Protein AF-A0A965P8K7-F1 (afdb_monomer_lite)

Sequence (181 aa):
GINYVSLDYEIGQYHLNFTKQGFQSSAMIYFGTGIPPAEEQRQFYNEFMRSYSGTKNSGRVMLSWGEGDDQKPQFTTVKNEGSDERFIMLKETVEENIILAHEIPLALLVSTPGKLASTDERKELLQEFQLYYISDRQTQIEANLNKLLKDQGFTEKLEFKTYLDTQEQSQIVKQEITTNI

Foldseek 3Di:
DVVLVVVVVVLVVVVVVCVLLVVDFAKEKEFQQADDPPVVVVVCVVVCQPVVCPPGSHHHYHYYYHHDPDRDIDMDTPDPPPVPVVSVVSVVVSVVVVCVVLVQDPLQPDDDVVCNDDPVSNLVSLQVCQVPPVVVVQVVVQVVVVVVCVVVVDPDRDHDDTSVNVVVVVVVVVVVVVVVD

Radius of gyration: 30.45 Å; chains: 1; bounding box: 55×38×96 Å

Structure (mmCIF, N/CA/C/O backbone):
data_AF-A0A965P8K7-F1
#
_entry.id   AF-A0A965P8K7-F1
#
loop_
_atom_site.group_PDB
_atom_site.id
_atom_site.type_symbol
_atom_site.label_atom_id
_atom_site.label_alt_id
_atom_site.label_comp_id
_atom_site.label_asym_id
_atom_site.label_entity_id
_atom_site.label_seq_id
_atom_site.pdbx_PDB_ins_code
_atom_site.Cartn_x
_atom_site.Cartn_y
_atom_site.Cartn_z
_atom_site.occupancy
_atom_site.B_iso_or_equiv
_atom_site.auth_seq_id
_atom_site.auth_comp_id
_atom_site.auth_asym_id
_atom_site.auth_atom_id
_atom_site.pdbx_PDB_model_num
ATOM 1 N N . GLY A 1 1 ? -10.266 2.725 -3.162 1.00 80.81 1 GLY A N 1
ATOM 2 C CA . GLY A 1 1 ? -9.425 1.689 -2.536 1.00 80.81 1 GLY A CA 1
ATOM 3 C C . GLY A 1 1 ? -8.820 0.736 -3.549 1.00 80.81 1 GLY A C 1
ATOM 4 O O . GLY A 1 1 ? -7.657 0.897 -3.881 1.00 80.81 1 GLY A O 1
ATOM 5 N N . ILE A 1 2 ? -9.591 -0.231 -4.064 1.00 89.88 2 ILE A N 1
ATOM 6 C CA . ILE A 1 2 ? -9.037 -1.400 -4.779 1.00 89.88 2 ILE A CA 1
ATOM 7 C C . ILE A 1 2 ? -8.116 -1.068 -5.964 1.00 89.88 2 ILE A C 1
ATOM 9 O O . ILE A 1 2 ? -7.034 -1.632 -6.049 1.00 89.88 2 ILE A O 1
ATOM 13 N N . ASN A 1 3 ? -8.471 -0.090 -6.804 1.00 91.00 3 ASN A N 1
ATOM 14 C CA . ASN A 1 3 ? -7.632 0.308 -7.941 1.00 91.00 3 ASN A CA 1
ATOM 15 C C . ASN A 1 3 ? -6.260 0.842 -7.504 1.00 91.00 3 ASN A C 1
ATOM 17 O O . ASN A 1 3 ? -5.272 0.577 -8.177 1.00 91.00 3 ASN A O 1
ATOM 21 N N . TYR A 1 4 ? -6.189 1.559 -6.378 1.00 92.62 4 TYR A N 1
ATOM 22 C CA . TYR A 1 4 ? -4.926 2.075 -5.844 1.00 92.62 4 TYR A CA 1
ATOM 23 C C . TYR A 1 4 ? -4.074 0.969 -5.217 1.00 92.62 4 TYR A C 1
ATOM 25 O O . TYR A 1 4 ? -2.861 0.994 -5.363 1.00 92.62 4 TYR A O 1
ATOM 33 N N . VAL A 1 5 ? -4.698 -0.046 -4.610 1.00 92.00 5 VAL A N 1
ATOM 34 C CA . VAL A 1 5 ? -3.992 -1.251 -4.138 1.00 92.00 5 VAL A CA 1
ATOM 35 C C . VAL A 1 5 ? -3.422 -2.045 -5.317 1.00 92.00 5 VAL A C 1
ATOM 37 O O . VAL A 1 5 ? -2.274 -2.477 -5.284 1.00 92.00 5 VAL A O 1
ATOM 40 N N . SER A 1 6 ? -4.201 -2.217 -6.387 1.00 90.62 6 SER A N 1
ATOM 41 C CA . SER A 1 6 ? -3.713 -2.855 -7.614 1.00 90.62 6 SER A CA 1
ATOM 42 C C . SER A 1 6 ? -2.591 -2.047 -8.265 1.00 90.62 6 SER A C 1
ATOM 44 O O . SER A 1 6 ? -1.617 -2.623 -8.737 1.00 90.62 6 SER A O 1
ATOM 46 N N . LEU A 1 7 ? -2.699 -0.719 -8.258 1.00 89.94 7 LEU A N 1
ATOM 47 C CA . LEU A 1 7 ? -1.663 0.166 -8.772 1.00 89.94 7 LEU A CA 1
ATOM 48 C C . LEU A 1 7 ? -0.362 0.051 -7.963 1.00 89.94 7 LEU A C 1
ATOM 50 O O . LEU A 1 7 ? 0.697 -0.077 -8.570 1.00 89.94 7 LEU A O 1
ATOM 54 N N . ASP A 1 8 ? -0.435 0.025 -6.629 1.00 89.62 8 ASP A N 1
ATOM 55 C CA . ASP A 1 8 ? 0.728 -0.198 -5.756 1.00 89.62 8 ASP A CA 1
ATOM 56 C C . ASP A 1 8 ? 1.433 -1.524 -6.079 1.00 89.62 8 ASP A C 1
ATOM 58 O O . ASP A 1 8 ? 2.652 -1.580 -6.261 1.00 89.62 8 ASP A O 1
ATOM 62 N N . TYR A 1 9 ? 0.646 -2.589 -6.261 1.00 90.12 9 TYR A N 1
ATOM 63 C CA . TYR A 1 9 ? 1.161 -3.889 -6.678 1.00 90.12 9 TYR A CA 1
ATOM 64 C C . TYR A 1 9 ? 1.910 -3.815 -8.018 1.00 90.12 9 TYR A C 1
ATOM 66 O O . TYR A 1 9 ? 3.038 -4.304 -8.111 1.00 90.12 9 TYR A O 1
ATOM 74 N N . GLU A 1 10 ? 1.326 -3.190 -9.044 1.00 86.88 10 GLU A N 1
ATOM 75 C CA . GLU A 1 10 ? 1.948 -3.063 -10.370 1.00 86.88 10 GLU A CA 1
ATOM 76 C C . GLU A 1 10 ? 3.218 -2.198 -10.343 1.00 86.88 10 GLU A C 1
ATOM 78 O O . GLU A 1 10 ? 4.214 -2.538 -10.986 1.00 86.88 10 GLU A O 1
ATOM 83 N N . ILE A 1 11 ? 3.233 -1.121 -9.551 1.00 85.81 11 ILE A N 1
ATOM 84 C CA . ILE A 1 11 ? 4.430 -0.295 -9.321 1.00 85.81 11 ILE A CA 1
ATOM 85 C C . ILE A 1 11 ? 5.538 -1.144 -8.684 1.00 85.81 11 ILE A C 1
ATOM 87 O O . ILE A 1 11 ? 6.678 -1.152 -9.160 1.00 85.81 11 ILE A O 1
ATOM 91 N N . GLY A 1 12 ? 5.207 -1.924 -7.651 1.00 85.94 12 GLY A N 1
ATOM 92 C CA . GLY A 1 12 ? 6.137 -2.856 -7.016 1.00 85.94 12 GLY A CA 1
ATOM 93 C C . GLY A 1 12 ? 6.676 -3.909 -7.991 1.00 85.94 12 GLY A C 1
ATOM 94 O O . GLY A 1 12 ? 7.885 -4.157 -8.033 1.00 85.94 12 GLY A O 1
ATOM 95 N N . GLN A 1 13 ? 5.810 -4.489 -8.830 1.00 85.94 13 GLN A N 1
ATOM 96 C CA . GLN A 1 13 ? 6.219 -5.428 -9.882 1.00 85.94 13 GLN A CA 1
ATOM 97 C C . GLN A 1 13 ? 7.151 -4.773 -10.901 1.00 85.94 13 GLN A C 1
ATOM 99 O O . GLN A 1 13 ? 8.166 -5.369 -11.278 1.00 85.94 13 GLN A O 1
ATOM 104 N N . TYR A 1 14 ? 6.849 -3.549 -11.332 1.00 84.06 14 TYR A N 1
ATOM 105 C CA . TYR A 1 14 ? 7.697 -2.788 -12.243 1.00 84.06 14 TYR A CA 1
ATOM 106 C C . TYR A 1 14 ? 9.101 -2.588 -11.659 1.00 84.06 14 TYR A C 1
ATOM 108 O O . TYR A 1 14 ? 10.084 -2.980 -12.294 1.00 84.06 14 TYR A O 1
ATOM 116 N N . HIS A 1 15 ? 9.215 -2.074 -10.430 1.00 83.19 15 HIS A N 1
ATOM 117 C CA . HIS A 1 15 ? 10.514 -1.846 -9.787 1.00 83.19 15 HIS A CA 1
ATOM 118 C C . HIS A 1 15 ? 11.282 -3.144 -9.521 1.00 83.19 15 HIS A C 1
ATOM 120 O O . HIS A 1 15 ? 12.500 -3.195 -9.725 1.00 83.19 15 HIS A O 1
ATOM 126 N N . LEU A 1 16 ? 10.591 -4.215 -9.121 1.00 84.00 16 LEU A N 1
ATOM 127 C CA . LEU A 1 16 ? 11.204 -5.528 -8.928 1.00 84.00 16 LEU A CA 1
ATOM 128 C C . LEU A 1 16 ? 11.780 -6.063 -10.242 1.00 84.00 16 LEU A C 1
ATOM 130 O O . LEU A 1 16 ? 12.913 -6.547 -10.275 1.00 84.00 16 LEU A O 1
ATOM 134 N N . ASN A 1 17 ? 11.022 -5.959 -11.333 1.00 80.69 17 ASN A N 1
ATOM 135 C CA . ASN A 1 17 ? 11.468 -6.388 -12.653 1.00 80.69 17 ASN A CA 1
ATOM 136 C C . ASN A 1 17 ? 12.617 -5.521 -13.171 1.00 80.69 17 ASN A C 1
ATOM 138 O O . ASN A 1 17 ? 13.567 -6.061 -13.737 1.00 80.69 17 ASN A O 1
ATOM 142 N N . PHE A 1 18 ? 12.565 -4.208 -12.957 1.00 78.44 18 PHE A N 1
ATOM 143 C CA . PHE A 1 18 ? 13.636 -3.286 -13.331 1.00 78.44 18 PHE A CA 1
ATOM 144 C C . PHE A 1 18 ? 14.936 -3.583 -12.565 1.00 78.44 18 PHE A C 1
ATOM 146 O O . PHE A 1 18 ? 16.009 -3.682 -13.161 1.00 78.44 18 PHE A O 1
ATOM 153 N N . THR A 1 19 ? 14.832 -3.858 -11.262 1.00 81.19 19 THR A N 1
ATOM 154 C CA . THR A 1 19 ? 15.967 -4.255 -10.410 1.00 81.19 19 THR A CA 1
ATOM 155 C C . THR A 1 19 ? 16.545 -5.608 -10.831 1.00 81.19 19 THR A C 1
ATOM 157 O O . THR A 1 19 ? 17.760 -5.753 -10.953 1.00 81.19 19 THR A O 1
ATOM 160 N N . LYS A 1 20 ? 15.696 -6.608 -11.117 1.00 77.44 20 LYS A N 1
ATOM 161 C CA . LYS A 1 20 ? 16.139 -7.930 -11.606 1.00 77.44 20 LYS A CA 1
ATOM 162 C C . LYS A 1 20 ? 16.896 -7.846 -12.932 1.00 77.44 20 LYS A C 1
ATOM 164 O O . LYS A 1 20 ? 17.813 -8.635 -13.148 1.00 77.44 20 LYS A O 1
ATOM 169 N N . GLN A 1 21 ? 16.529 -6.888 -13.782 1.00 74.62 21 GLN A N 1
ATOM 170 C CA . GLN A 1 21 ? 17.199 -6.595 -15.050 1.00 74.62 21 GLN A CA 1
ATOM 171 C C . GLN A 1 21 ? 18.476 -5.759 -14.876 1.00 74.62 21 GLN A C 1
ATOM 173 O O . GLN A 1 21 ? 19.117 -5.444 -15.871 1.00 74.62 21 GLN A O 1
ATOM 178 N N . GLY A 1 22 ? 18.867 -5.393 -13.650 1.00 74.06 22 GLY A N 1
ATOM 179 C CA . GLY A 1 22 ? 20.076 -4.610 -13.387 1.00 74.06 22 GLY A CA 1
ATOM 180 C C . GLY A 1 22 ? 19.959 -3.143 -13.799 1.00 74.06 22 GLY A C 1
ATOM 181 O O . GLY A 1 22 ? 20.947 -2.572 -14.259 1.00 74.06 22 GLY A O 1
ATOM 182 N N . PHE A 1 23 ? 18.761 -2.554 -13.675 1.00 75.69 23 PHE A N 1
ATOM 183 C CA . PHE A 1 23 ? 18.470 -1.152 -14.019 1.00 75.69 23 PHE A CA 1
ATOM 184 C C . PHE A 1 23 ? 18.762 -0.798 -15.488 1.00 75.69 23 PHE A C 1
ATOM 186 O O . PHE A 1 23 ? 18.969 0.364 -15.839 1.00 75.69 23 PHE A O 1
ATOM 193 N N . GLN A 1 24 ? 18.793 -1.805 -16.364 1.00 71.81 24 GLN A N 1
ATOM 194 C CA . GLN A 1 24 ? 19.058 -1.613 -17.784 1.00 71.81 24 GLN A CA 1
ATOM 195 C C . GLN A 1 24 ? 17.836 -0.992 -18.469 1.00 71.81 24 GLN A C 1
ATOM 197 O O . GLN A 1 24 ? 16.701 -1.428 -18.267 1.00 71.81 24 GLN A O 1
ATOM 202 N N . SER A 1 25 ? 18.072 0.030 -19.292 1.00 68.38 25 SER A N 1
ATOM 203 C CA . SER A 1 25 ? 17.025 0.633 -20.124 1.00 68.38 25 SER A CA 1
ATOM 204 C C . SER A 1 25 ? 16.666 -0.288 -21.290 1.00 68.38 25 SER A C 1
ATOM 206 O O . SER A 1 25 ? 17.500 -1.058 -21.764 1.00 68.38 25 SER A O 1
ATOM 208 N N . SER A 1 26 ? 15.424 -0.199 -21.768 1.00 75.38 26 SER A N 1
ATOM 209 C CA . SER A 1 26 ? 15.032 -0.888 -23.002 1.00 75.38 26 SER A CA 1
ATOM 210 C C . SER A 1 26 ? 15.659 -0.185 -24.206 1.00 75.38 26 SER A C 1
ATOM 212 O O . SER A 1 26 ? 15.867 1.030 -24.187 1.00 75.38 26 SER A O 1
ATOM 214 N N . ALA A 1 27 ? 15.961 -0.935 -25.259 1.00 80.81 27 ALA A N 1
ATOM 215 C CA . ALA A 1 27 ? 16.570 -0.389 -26.466 1.00 80.81 27 ALA A CA 1
ATOM 216 C C . ALA A 1 27 ? 15.823 -0.851 -27.712 1.00 80.81 27 ALA A C 1
ATOM 218 O O . ALA A 1 27 ? 15.322 -1.971 -27.771 1.00 80.81 27 ALA A O 1
ATOM 219 N N . MET A 1 28 ? 15.766 0.011 -28.717 1.00 83.19 28 MET A N 1
ATOM 220 C CA . MET A 1 28 ? 15.290 -0.317 -30.049 1.00 83.19 28 MET A CA 1
ATOM 221 C C . MET A 1 28 ? 16.481 -0.333 -31.003 1.00 83.19 28 MET A C 1
ATOM 223 O O . MET A 1 28 ? 17.263 0.617 -31.041 1.00 83.19 28 MET A O 1
ATOM 227 N N . ILE A 1 29 ? 16.622 -1.419 -31.758 1.00 84.50 29 ILE A N 1
ATOM 228 C CA . ILE A 1 29 ? 17.631 -1.560 -32.806 1.00 84.50 29 ILE A CA 1
ATOM 229 C C . ILE A 1 29 ? 16.900 -1.614 -34.140 1.00 84.50 29 ILE A C 1
ATOM 231 O O . ILE A 1 29 ? 16.080 -2.505 -34.367 1.00 84.50 29 ILE A O 1
ATOM 235 N N . TYR A 1 30 ? 17.189 -0.650 -35.007 1.00 85.94 30 TYR A N 1
ATOM 236 C CA . TYR A 1 30 ? 16.620 -0.569 -36.345 1.00 85.94 30 TYR A CA 1
ATOM 237 C C . TYR A 1 30 ? 17.655 -0.969 -37.396 1.00 85.94 30 TYR A C 1
ATOM 239 O O . TYR A 1 30 ? 18.744 -0.398 -37.436 1.00 85.94 30 TYR A O 1
ATOM 247 N N . PHE A 1 31 ? 17.308 -1.922 -38.257 1.00 86.31 31 PHE A N 1
ATOM 248 C CA . PHE A 1 31 ? 18.123 -2.364 -39.386 1.00 86.31 31 PHE A CA 1
ATOM 249 C C . PHE A 1 31 ? 17.552 -1.807 -40.694 1.00 86.31 31 PHE A C 1
ATOM 251 O O . PHE A 1 31 ? 16.464 -2.195 -41.113 1.00 86.31 31 PHE A O 1
ATOM 258 N N . GLY A 1 32 ? 18.303 -0.916 -41.349 1.00 81.31 32 GLY A N 1
ATOM 259 C CA . GLY A 1 32 ? 17.928 -0.299 -42.630 1.00 81.31 32 GLY A CA 1
ATOM 260 C C . GLY A 1 32 ? 18.259 -1.134 -43.875 1.00 81.31 32 GLY A C 1
ATOM 261 O O . GLY A 1 32 ? 18.178 -0.628 -44.989 1.00 81.31 32 GLY A O 1
ATOM 262 N N . THR A 1 33 ? 18.673 -2.393 -43.710 1.00 79.50 33 THR A N 1
ATOM 263 C CA . THR A 1 33 ? 19.188 -3.261 -44.786 1.00 79.50 33 THR A CA 1
ATOM 264 C C . THR A 1 33 ? 18.096 -3.994 -45.575 1.00 79.50 33 THR A C 1
ATOM 266 O O . THR A 1 33 ? 18.404 -4.940 -46.298 1.00 79.50 33 THR A O 1
ATOM 269 N N . GLY A 1 34 ? 16.829 -3.595 -45.428 1.00 78.25 34 GLY A N 1
ATOM 270 C CA . GLY A 1 34 ? 15.667 -4.295 -45.977 1.00 78.25 34 GLY A CA 1
ATOM 271 C C . GLY A 1 34 ? 15.003 -5.239 -44.971 1.00 78.25 34 GLY A C 1
ATOM 272 O O . GLY A 1 34 ? 15.535 -5.517 -43.894 1.00 78.25 34 GLY A O 1
ATOM 273 N N . ILE A 1 35 ? 13.802 -5.711 -45.319 1.00 84.19 35 ILE A N 1
ATOM 274 C CA . ILE A 1 35 ? 12.958 -6.549 -44.455 1.00 84.19 35 ILE A CA 1
ATOM 275 C C . ILE A 1 35 ? 13.205 -8.028 -44.795 1.00 84.19 35 ILE A C 1
ATOM 277 O O . ILE A 1 35 ? 12.791 -8.471 -45.869 1.00 84.19 35 ILE A O 1
ATOM 281 N N . PRO A 1 36 ? 13.854 -8.814 -43.914 1.00 85.75 36 PRO A N 1
ATOM 282 C CA . PRO A 1 36 ? 14.067 -10.231 -44.171 1.00 85.75 36 PRO A CA 1
ATOM 283 C C . PRO A 1 36 ? 12.750 -11.019 -44.049 1.00 85.75 36 PRO A C 1
ATOM 285 O O . PRO A 1 36 ? 11.783 -10.523 -43.460 1.00 85.75 36 PRO A O 1
ATOM 288 N N . PRO A 1 37 ? 12.680 -12.257 -44.563 1.00 89.50 37 PRO A N 1
ATOM 289 C CA . PRO A 1 37 ? 11.534 -13.140 -44.366 1.00 89.50 37 PRO A CA 1
ATOM 290 C C . PRO A 1 37 ? 11.194 -13.331 -42.880 1.00 89.50 37 PRO A C 1
ATOM 292 O O . PRO A 1 37 ? 12.075 -13.353 -42.021 1.00 89.50 37 PRO A O 1
ATOM 295 N N . ALA A 1 38 ? 9.912 -13.529 -42.560 1.00 86.12 38 ALA A N 1
ATOM 296 C CA . ALA A 1 38 ? 9.442 -13.632 -41.172 1.00 86.12 38 ALA A CA 1
ATOM 297 C C . ALA A 1 38 ? 10.121 -14.758 -40.365 1.00 86.12 38 ALA A C 1
ATOM 299 O O . ALA A 1 38 ? 10.311 -14.638 -39.153 1.00 86.12 38 ALA A O 1
ATOM 300 N N . GLU A 1 39 ? 10.501 -15.853 -41.027 1.00 88.94 39 GLU A N 1
ATOM 301 C CA . GLU A 1 39 ? 11.230 -16.946 -40.386 1.00 88.94 39 GLU A CA 1
ATOM 302 C C . GLU A 1 39 ? 12.641 -16.515 -39.962 1.00 88.94 39 GLU A C 1
ATOM 304 O O . GLU A 1 39 ? 13.029 -16.731 -38.813 1.00 88.94 39 GLU A O 1
ATOM 309 N N . GLU A 1 40 ? 13.369 -15.831 -40.846 1.00 86.56 40 GLU A N 1
ATOM 310 C CA . GLU A 1 40 ? 14.710 -15.307 -40.569 1.00 86.56 40 GLU A CA 1
ATOM 311 C C . GLU A 1 40 ? 14.679 -14.227 -39.484 1.00 86.56 40 GLU A C 1
ATOM 313 O O . GLU A 1 40 ? 15.516 -14.242 -38.583 1.00 86.56 40 GLU A O 1
ATOM 318 N N . GLN A 1 41 ? 13.665 -13.351 -39.489 1.00 85.94 41 GLN A N 1
ATOM 319 C CA . GLN A 1 41 ? 13.454 -12.374 -38.412 1.00 85.94 41 GLN A CA 1
ATOM 320 C C . GLN A 1 41 ? 13.342 -13.058 -37.046 1.00 85.94 41 GLN A C 1
ATOM 322 O O . GLN A 1 41 ? 13.959 -12.629 -36.069 1.00 85.94 41 GLN A O 1
ATOM 327 N N . ARG A 1 42 ? 12.567 -14.146 -36.966 1.00 85.94 42 ARG A N 1
ATOM 328 C CA . ARG A 1 42 ? 12.360 -14.890 -35.719 1.00 85.94 42 ARG A CA 1
ATOM 329 C C . ARG A 1 42 ? 13.622 -15.627 -35.279 1.00 85.94 42 ARG A C 1
ATOM 331 O O . ARG A 1 42 ? 13.922 -15.645 -34.085 1.00 85.94 42 ARG A O 1
ATOM 338 N N . GLN A 1 43 ? 14.346 -16.238 -36.215 1.00 88.38 43 GLN A N 1
ATOM 339 C CA . GLN A 1 43 ? 15.615 -16.905 -35.925 1.00 88.38 43 GLN A CA 1
ATOM 340 C C . GLN A 1 43 ? 16.645 -15.901 -35.392 1.00 88.38 43 GLN A C 1
ATOM 342 O O . GLN A 1 43 ? 17.203 -16.124 -34.316 1.00 88.38 43 GLN A O 1
ATOM 347 N N . PHE A 1 44 ? 16.795 -14.759 -36.069 1.00 86.38 44 PHE A N 1
ATOM 348 C CA . PHE A 1 44 ? 17.680 -13.678 -35.645 1.00 86.38 44 PHE A CA 1
ATOM 349 C C . PHE A 1 44 ? 17.292 -13.129 -34.271 1.00 86.38 44 PHE A C 1
ATOM 351 O O . PHE A 1 44 ? 18.149 -13.002 -33.404 1.00 86.38 44 PHE A O 1
ATOM 358 N N . TYR A 1 45 ? 16.004 -12.864 -34.025 1.00 84.50 45 TYR A N 1
ATOM 359 C CA . TYR A 1 45 ? 15.532 -12.395 -32.721 1.00 84.50 45 TYR A CA 1
ATOM 360 C C . TYR A 1 45 ? 15.883 -13.377 -31.596 1.00 84.50 45 TYR A C 1
ATOM 362 O O . TYR A 1 45 ? 16.406 -12.969 -30.563 1.00 84.50 45 TYR A O 1
ATOM 370 N N . ASN A 1 46 ? 15.646 -14.677 -31.791 1.00 84.69 46 ASN A N 1
ATOM 371 C CA . ASN A 1 46 ? 15.946 -15.685 -30.772 1.00 84.69 46 ASN A CA 1
ATOM 372 C C . ASN A 1 46 ? 17.450 -15.801 -30.492 1.00 84.69 46 ASN A C 1
ATOM 374 O O . ASN A 1 46 ? 17.853 -15.943 -29.338 1.00 84.69 46 ASN A O 1
ATOM 378 N N . GLU A 1 47 ? 18.284 -15.748 -31.531 1.00 85.19 47 GLU A N 1
ATOM 379 C CA . GLU A 1 47 ? 19.740 -15.812 -31.393 1.00 85.19 47 GLU A CA 1
ATOM 380 C C . GLU A 1 47 ? 20.324 -14.541 -30.771 1.00 85.19 47 GLU A C 1
ATOM 382 O O . GLU A 1 47 ? 21.184 -14.621 -29.886 1.00 85.19 47 GLU A O 1
ATOM 387 N N . PHE A 1 48 ? 19.809 -13.381 -31.179 1.00 82.81 48 PHE A N 1
ATOM 388 C CA . PHE A 1 48 ? 20.150 -12.093 -30.599 1.00 82.81 48 PHE A CA 1
ATOM 389 C C . PHE A 1 48 ? 19.786 -12.073 -29.117 1.00 82.81 48 PHE A C 1
ATOM 391 O O . PHE A 1 48 ? 20.647 -11.795 -28.290 1.00 82.81 48 PHE A O 1
ATOM 398 N N . MET A 1 49 ? 18.555 -12.455 -28.762 1.00 78.88 49 MET A N 1
ATOM 399 C CA . MET A 1 49 ? 18.131 -12.534 -27.366 1.00 78.88 49 MET A CA 1
ATOM 400 C C . MET A 1 49 ? 18.984 -13.535 -26.589 1.00 78.88 49 MET A C 1
ATOM 402 O O . MET A 1 49 ? 19.478 -13.175 -25.536 1.00 78.88 49 MET A O 1
ATOM 406 N N . ARG A 1 50 ? 19.279 -14.730 -27.116 1.00 79.69 50 ARG A N 1
ATOM 407 C CA . ARG A 1 50 ? 20.169 -15.701 -26.446 1.00 79.69 50 ARG A CA 1
ATOM 408 C C . ARG A 1 50 ? 21.571 -15.145 -26.168 1.00 79.69 50 ARG A C 1
ATOM 410 O O . ARG A 1 50 ? 22.171 -15.500 -25.159 1.00 79.69 50 ARG A O 1
ATOM 417 N N . SER A 1 51 ? 22.100 -14.318 -27.067 1.00 78.56 51 SER A N 1
ATOM 418 C CA . SER A 1 51 ? 23.443 -13.733 -26.947 1.00 78.56 51 SER A CA 1
ATOM 419 C C . SER A 1 51 ? 23.462 -12.475 -26.073 1.00 78.56 51 SER A C 1
ATOM 421 O O . SER A 1 51 ? 24.434 -12.229 -25.364 1.00 78.56 51 SER A O 1
ATOM 423 N N . TYR A 1 52 ? 22.393 -11.678 -26.128 1.00 71.56 52 TYR A N 1
ATOM 424 C CA . TYR A 1 52 ? 22.259 -10.392 -25.445 1.00 71.56 52 TYR A CA 1
ATOM 425 C C . TYR A 1 52 ? 21.715 -10.547 -24.020 1.00 71.56 52 TYR A C 1
ATOM 427 O O . TYR A 1 52 ? 22.216 -9.936 -23.076 1.00 71.56 52 TYR A O 1
ATOM 435 N N . SER A 1 53 ? 20.718 -11.412 -23.840 1.00 65.75 53 SER A N 1
ATOM 436 C CA . SER A 1 53 ? 20.227 -11.825 -22.535 1.00 65.75 53 SER A CA 1
ATOM 437 C C . SER A 1 53 ? 21.227 -12.834 -21.965 1.00 65.75 53 SER A C 1
ATOM 439 O O . SER A 1 53 ? 21.157 -14.025 -22.259 1.00 65.75 53 SER A O 1
ATOM 441 N N . GLY A 1 54 ? 22.216 -12.361 -21.206 1.00 63.66 54 GLY A N 1
ATOM 442 C CA . GLY A 1 54 ? 23.133 -13.238 -20.471 1.00 63.66 54 GLY A CA 1
ATOM 443 C C . GLY A 1 54 ? 22.405 -14.113 -19.433 1.00 63.66 54 GLY A C 1
ATOM 444 O O . GLY A 1 54 ? 21.209 -14.375 -19.512 1.00 63.66 54 GLY A O 1
ATOM 445 N N . THR A 1 55 ? 23.096 -14.540 -18.373 1.00 55.34 55 THR A N 1
ATOM 446 C CA . THR A 1 55 ? 22.537 -15.438 -17.333 1.00 55.34 55 THR A CA 1
ATOM 447 C C . THR A 1 55 ? 21.296 -14.891 -16.611 1.00 55.34 55 THR A C 1
ATOM 449 O O . THR A 1 55 ? 20.601 -15.627 -15.912 1.00 55.34 55 THR A O 1
ATOM 452 N N . LYS A 1 56 ? 21.016 -13.593 -16.759 1.00 54.75 56 LYS A N 1
ATOM 453 C CA . LYS A 1 56 ? 19.786 -12.938 -16.329 1.00 54.75 56 LYS A CA 1
ATOM 454 C C . LYS A 1 56 ? 19.202 -12.226 -17.540 1.00 54.75 56 LYS A C 1
ATOM 456 O O . LYS A 1 56 ? 19.922 -11.555 -18.271 1.00 54.75 56 LYS A O 1
ATOM 461 N N . ASN A 1 57 ? 17.906 -12.416 -17.741 1.00 56.81 57 ASN A N 1
ATOM 462 C CA . ASN A 1 57 ? 17.123 -11.896 -18.853 1.00 56.81 57 ASN A CA 1
ATOM 463 C C . ASN A 1 57 ? 17.020 -10.354 -18.766 1.00 56.81 57 ASN A C 1
ATOM 465 O O . ASN A 1 57 ? 16.008 -9.821 -18.312 1.00 56.81 57 ASN A O 1
ATOM 469 N N . SER A 1 58 ? 18.117 -9.655 -19.068 1.00 54.53 58 SER A N 1
ATOM 470 C CA . SER A 1 58 ? 18.327 -8.233 -18.778 1.00 54.53 58 SER A CA 1
ATOM 471 C C . SER A 1 58 ? 18.052 -7.365 -20.006 1.00 54.53 58 SER A C 1
ATOM 473 O O . SER A 1 58 ? 18.761 -7.466 -21.001 1.00 54.53 58 SER A O 1
ATOM 475 N N . GLY A 1 59 ? 17.053 -6.482 -19.901 1.00 60.59 59 GLY A N 1
ATOM 476 C CA . GLY A 1 59 ? 16.705 -5.481 -20.912 1.00 60.59 59 GLY A CA 1
ATOM 477 C C . GLY A 1 59 ? 15.803 -6.023 -22.025 1.00 60.59 59 GLY A C 1
ATOM 478 O O . GLY A 1 59 ? 16.115 -7.014 -22.683 1.00 60.59 59 GLY A O 1
ATOM 479 N N . ARG A 1 60 ? 14.665 -5.360 -22.265 1.00 70.12 60 ARG A N 1
ATOM 480 C CA . ARG A 1 60 ? 13.830 -5.637 -23.442 1.00 70.12 60 ARG A CA 1
ATOM 481 C C . ARG A 1 60 ? 14.432 -4.908 -24.639 1.00 70.12 60 ARG A C 1
ATOM 483 O O . ARG A 1 60 ? 14.468 -3.678 -24.655 1.00 70.12 60 ARG A O 1
ATOM 490 N N . VAL A 1 61 ? 14.903 -5.666 -25.624 1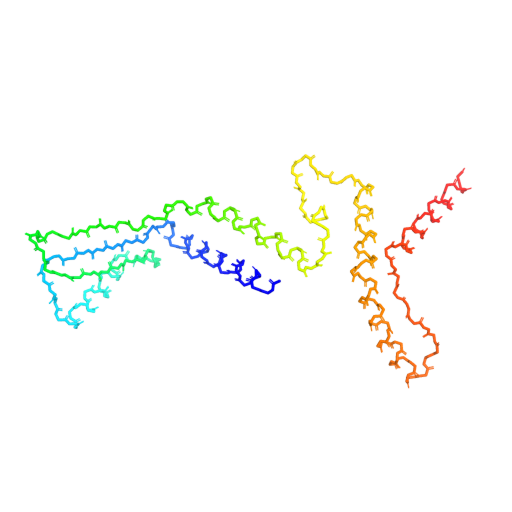.00 76.56 61 VAL A N 1
ATOM 491 C CA . VAL A 1 61 ? 15.358 -5.116 -26.901 1.00 76.56 61 VAL A CA 1
ATOM 492 C C . VAL A 1 61 ? 14.286 -5.351 -27.953 1.00 76.56 61 VAL A C 1
ATOM 494 O O . VAL A 1 61 ? 13.827 -6.476 -28.141 1.00 76.56 61 VAL A O 1
ATOM 497 N N . MET A 1 62 ? 13.882 -4.284 -28.635 1.00 81.88 62 MET A N 1
ATOM 498 C CA . MET A 1 62 ? 12.986 -4.354 -29.781 1.00 81.88 62 MET A CA 1
ATOM 499 C C . MET A 1 62 ? 13.809 -4.269 -31.061 1.00 81.88 62 MET A C 1
ATOM 501 O O . MET A 1 62 ? 14.571 -3.324 -31.250 1.00 81.88 62 MET A O 1
ATOM 505 N N . LEU A 1 63 ? 13.652 -5.255 -31.938 1.00 85.44 63 LEU A N 1
ATOM 506 C CA . LEU A 1 63 ? 14.272 -5.251 -33.259 1.00 85.44 63 LEU A CA 1
ATOM 507 C C . LEU A 1 63 ? 13.240 -4.791 -34.288 1.00 85.44 63 LEU A C 1
ATOM 509 O O . LEU A 1 63 ? 12.084 -5.213 -34.234 1.00 85.44 63 LEU A O 1
ATOM 513 N N . SER A 1 64 ? 13.652 -3.922 -35.204 1.00 85.25 64 SER A N 1
ATOM 514 C CA . SER A 1 64 ? 12.825 -3.450 -36.313 1.00 85.25 64 SER A CA 1
ATOM 515 C C . SER A 1 64 ? 13.639 -3.421 -37.601 1.00 85.25 64 SER A C 1
ATOM 517 O O . SER A 1 64 ? 14.843 -3.166 -37.570 1.00 85.25 64 SER A O 1
ATOM 519 N N . TRP A 1 65 ? 12.979 -3.670 -38.729 1.00 86.50 65 TRP A N 1
ATOM 520 C CA . TRP A 1 65 ? 13.583 -3.698 -40.058 1.00 86.50 65 TRP A CA 1
ATOM 521 C C . TRP A 1 65 ? 12.852 -2.733 -40.978 1.00 86.50 65 TRP A C 1
ATOM 523 O O . TRP A 1 65 ? 11.635 -2.573 -40.884 1.00 86.50 65 TRP A O 1
ATOM 533 N N . GLY A 1 66 ? 13.588 -2.124 -41.894 1.00 83.44 66 GLY A N 1
ATOM 534 C CA . GLY A 1 66 ? 13.016 -1.297 -42.941 1.00 83.44 66 GLY A CA 1
ATOM 535 C C . GLY A 1 66 ? 14.027 -1.003 -44.036 1.00 83.44 66 GLY A C 1
ATOM 536 O O . GLY A 1 66 ? 15.156 -1.494 -44.023 1.00 83.44 66 GLY A O 1
ATOM 537 N N . GLU A 1 67 ? 13.595 -0.207 -45.003 1.00 79.50 67 GLU A N 1
ATOM 538 C CA . GLU A 1 67 ? 14.439 0.276 -46.089 1.00 79.50 67 GLU A CA 1
ATOM 539 C C . GLU A 1 67 ? 14.978 1.654 -45.693 1.00 79.50 67 GLU A C 1
ATOM 541 O O . GLU A 1 67 ? 14.209 2.568 -45.391 1.00 79.50 67 GLU A O 1
ATOM 546 N N . GLY A 1 68 ? 16.300 1.794 -45.610 1.00 67.88 68 GLY A N 1
ATOM 547 C CA . GLY A 1 68 ? 16.957 3.061 -45.296 1.00 67.88 68 GLY A CA 1
ATOM 548 C C . GLY A 1 68 ? 18.195 3.280 -46.159 1.00 67.88 68 GLY A C 1
ATOM 549 O O . GLY A 1 68 ? 18.857 2.324 -46.551 1.00 67.88 68 GLY A O 1
ATOM 550 N N . ASP A 1 69 ? 18.522 4.546 -46.426 1.00 62.03 69 ASP A N 1
ATOM 551 C CA . ASP A 1 69 ? 19.687 4.930 -47.243 1.00 62.03 69 ASP A CA 1
ATOM 552 C C . ASP A 1 69 ? 21.039 4.611 -46.573 1.00 62.03 69 ASP A C 1
ATOM 554 O O . ASP A 1 69 ? 22.065 4.544 -47.249 1.00 62.03 69 ASP A O 1
ATOM 558 N N . ASP A 1 70 ? 21.059 4.394 -45.251 1.00 62.72 70 ASP A N 1
ATOM 559 C CA . ASP A 1 70 ? 22.256 4.010 -44.497 1.00 62.72 70 ASP A CA 1
ATOM 560 C C . ASP A 1 70 ? 22.113 2.563 -43.993 1.00 62.72 70 ASP A C 1
ATOM 562 O O . ASP A 1 70 ? 21.211 2.240 -43.218 1.00 62.72 70 ASP A O 1
ATOM 566 N N . GLN A 1 71 ? 23.014 1.674 -44.425 1.00 66.38 71 GLN A N 1
ATOM 567 C CA . GLN A 1 71 ? 22.995 0.239 -44.085 1.00 66.38 71 GLN A CA 1
ATOM 568 C C . GLN A 1 71 ? 23.372 -0.047 -42.620 1.00 66.38 71 GLN A C 1
ATOM 570 O O . GLN A 1 71 ? 23.420 -1.202 -42.193 1.00 66.38 71 GLN A O 1
ATOM 575 N N . LYS A 1 72 ? 23.690 0.986 -41.836 1.00 78.69 72 LYS A N 1
ATOM 576 C CA . LYS A 1 72 ? 24.126 0.835 -40.449 1.00 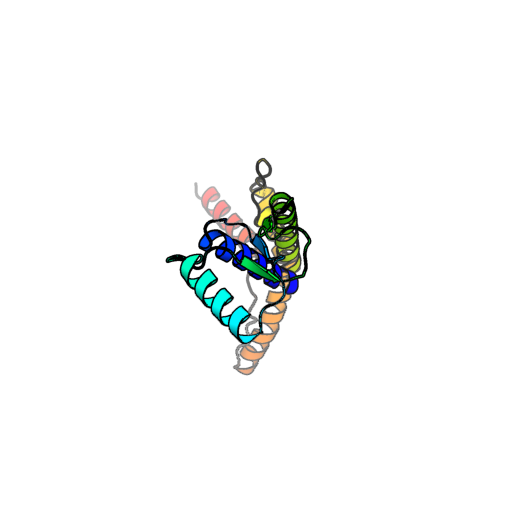78.69 72 LYS A CA 1
ATOM 577 C C . LYS A 1 72 ? 22.928 0.657 -39.510 1.00 78.69 72 LYS A C 1
ATOM 579 O O . LYS A 1 72 ? 21.969 1.423 -39.600 1.00 78.69 72 LYS A O 1
ATOM 584 N N . PRO A 1 73 ? 22.992 -0.292 -38.558 1.00 78.56 73 PRO A N 1
ATOM 585 C CA . PRO A 1 73 ? 21.985 -0.399 -37.513 1.00 78.56 73 PRO A CA 1
ATOM 586 C C . PRO A 1 73 ? 21.928 0.877 -36.667 1.00 78.56 73 PRO A C 1
ATOM 588 O O . PRO A 1 73 ? 22.962 1.365 -36.205 1.00 78.56 73 PRO A O 1
ATOM 591 N N . GLN A 1 74 ? 20.726 1.396 -36.432 1.00 81.94 74 GLN A N 1
ATOM 592 C CA . GLN A 1 74 ? 20.508 2.527 -35.535 1.00 81.94 74 GLN A CA 1
ATOM 593 C C . GLN A 1 74 ? 20.106 2.017 -34.156 1.00 81.94 74 GLN A C 1
ATOM 595 O O . GLN A 1 74 ? 19.180 1.217 -34.024 1.00 81.94 74 GLN A O 1
ATOM 600 N N . PHE A 1 75 ? 20.807 2.490 -33.127 1.00 79.56 75 PHE A N 1
ATOM 601 C CA . PHE A 1 75 ? 20.517 2.169 -31.736 1.00 79.56 75 PHE A CA 1
ATOM 602 C C . PHE A 1 75 ? 19.795 3.343 -31.080 1.00 79.56 75 PHE A C 1
ATOM 604 O O . PHE A 1 75 ? 20.351 4.434 -30.949 1.00 79.56 75 PHE A O 1
ATOM 611 N N . THR A 1 76 ? 18.559 3.119 -30.649 1.00 81.12 76 THR A N 1
ATOM 612 C CA . THR A 1 76 ? 17.777 4.098 -29.896 1.00 81.12 76 THR A CA 1
ATOM 613 C C . THR A 1 76 ? 17.488 3.539 -28.515 1.00 81.12 76 THR A C 1
ATOM 615 O O . THR A 1 76 ? 16.690 2.617 -28.355 1.00 81.12 76 THR A O 1
ATOM 618 N N . THR A 1 77 ? 18.119 4.102 -27.487 1.00 74.62 77 THR A N 1
ATOM 619 C CA . THR A 1 77 ? 17.732 3.797 -26.109 1.00 74.62 77 THR A CA 1
ATOM 620 C C . THR A 1 77 ? 16.374 4.421 -25.831 1.00 74.62 77 THR A C 1
ATOM 622 O O . THR A 1 77 ? 16.205 5.634 -25.970 1.00 74.62 77 THR A O 1
ATOM 625 N N . VAL A 1 78 ? 15.421 3.615 -25.371 1.00 71.00 78 VAL A N 1
ATOM 626 C CA . VAL A 1 78 ? 14.188 4.133 -24.785 1.00 71.00 78 VAL A CA 1
ATOM 627 C C . VAL A 1 78 ? 14.549 4.606 -23.385 1.00 71.00 78 VAL A C 1
ATOM 629 O O . VAL A 1 78 ? 14.622 3.821 -22.439 1.00 71.00 78 VAL A O 1
ATOM 632 N N . LYS A 1 79 ? 14.875 5.894 -23.265 1.00 65.75 79 LYS A N 1
ATOM 633 C CA . LYS A 1 79 ? 15.129 6.498 -21.962 1.00 65.75 79 LYS A CA 1
ATOM 634 C C . LYS A 1 79 ? 13.816 6.618 -21.192 1.00 65.75 79 LYS A C 1
ATOM 636 O O . LYS A 1 79 ? 12.839 7.162 -21.697 1.00 65.75 79 LYS A O 1
ATOM 641 N N . ASN A 1 80 ? 13.839 6.189 -19.936 1.00 63.22 80 ASN A N 1
ATOM 642 C CA . ASN A 1 80 ? 12.802 6.494 -18.953 1.00 63.22 80 ASN A CA 1
ATOM 643 C C . ASN A 1 80 ? 12.982 7.937 -18.432 1.00 63.22 80 ASN A C 1
ATOM 645 O O . ASN A 1 80 ? 13.286 8.141 -17.259 1.00 63.22 80 ASN A O 1
ATOM 649 N N . GLU A 1 81 ? 12.888 8.956 -19.293 1.00 57.94 81 GLU A N 1
ATOM 650 C CA . GLU A 1 81 ? 13.051 10.346 -18.836 1.00 57.94 81 GLU A CA 1
ATOM 651 C C . GLU A 1 81 ? 11.876 10.766 -17.931 1.00 57.94 81 GLU A C 1
ATOM 653 O O . GLU A 1 81 ? 10.707 10.619 -18.286 1.00 57.94 81 GLU A O 1
ATOM 658 N N . GLY A 1 82 ? 12.191 11.270 -16.731 1.00 62.03 82 GLY A N 1
ATOM 659 C CA . GLY A 1 82 ? 11.205 11.731 -15.744 1.00 62.03 82 GLY A CA 1
ATOM 660 C C . GLY A 1 82 ? 10.474 10.623 -14.975 1.00 62.03 82 GLY A C 1
ATOM 661 O O . GLY A 1 82 ? 9.448 10.898 -14.359 1.00 62.03 82 GLY A O 1
ATOM 662 N N . SER A 1 83 ? 10.968 9.381 -15.012 1.00 64.69 83 SER A N 1
ATOM 663 C CA . SER A 1 83 ? 10.391 8.250 -14.266 1.00 64.69 83 SER A CA 1
ATOM 664 C C . SER A 1 83 ? 10.394 8.506 -12.759 1.00 64.69 83 SER A C 1
ATOM 666 O O . SER A 1 83 ? 9.373 8.339 -12.101 1.00 64.69 83 SER A O 1
ATOM 668 N N . ASP A 1 84 ? 11.520 8.974 -12.226 1.00 71.56 84 ASP A N 1
ATOM 669 C CA . ASP A 1 84 ? 11.768 8.948 -10.785 1.00 71.56 84 ASP A CA 1
ATOM 670 C C . ASP A 1 84 ? 10.846 9.917 -10.039 1.00 71.56 84 ASP A C 1
ATOM 672 O O . ASP A 1 84 ? 10.191 9.531 -9.075 1.00 71.56 84 ASP A O 1
ATOM 676 N N . GLU A 1 85 ? 10.704 11.145 -10.543 1.00 79.81 85 GLU A N 1
ATOM 677 C CA . GLU A 1 85 ? 9.788 12.142 -9.980 1.00 79.81 85 GLU A CA 1
ATOM 678 C C . GLU A 1 85 ? 8.320 11.709 -10.118 1.00 79.81 85 GLU A C 1
ATOM 680 O O . GLU A 1 85 ? 7.539 11.843 -9.177 1.00 79.81 85 GLU A O 1
ATOM 685 N N . ARG A 1 86 ? 7.943 11.105 -11.257 1.00 77.38 86 ARG A N 1
ATOM 686 C CA . ARG A 1 86 ? 6.594 10.552 -11.460 1.00 77.38 86 ARG A CA 1
ATOM 687 C C . ARG A 1 86 ? 6.289 9.429 -10.477 1.00 77.38 86 ARG A C 1
ATOM 689 O O . ARG A 1 86 ? 5.187 9.403 -9.946 1.00 77.38 86 ARG A O 1
ATOM 696 N N . PHE A 1 87 ? 7.233 8.525 -10.220 1.00 80.19 87 PHE A N 1
ATOM 697 C CA . PHE A 1 87 ? 7.043 7.438 -9.259 1.00 80.19 87 PHE A CA 1
ATOM 698 C C . PHE A 1 87 ? 6.996 7.940 -7.817 1.00 80.19 87 PHE A C 1
ATO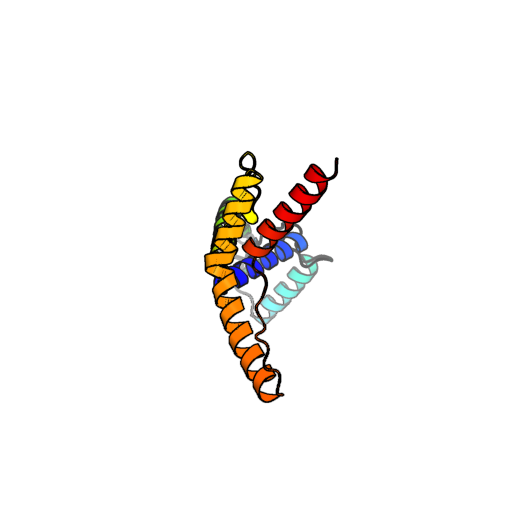M 700 O O . PHE A 1 87 ? 6.199 7.422 -7.042 1.00 80.19 87 PHE A O 1
ATOM 707 N N . ILE A 1 88 ? 7.783 8.961 -7.466 1.00 81.88 88 ILE A N 1
ATOM 708 C CA . ILE A 1 88 ? 7.709 9.602 -6.146 1.00 81.88 88 ILE A CA 1
ATOM 709 C C . ILE A 1 88 ? 6.321 10.219 -5.933 1.00 81.88 88 ILE A C 1
ATOM 711 O O . ILE A 1 88 ? 5.648 9.866 -4.968 1.00 81.88 88 ILE A O 1
ATOM 715 N N . MET A 1 89 ? 5.847 11.048 -6.871 1.00 82.19 89 MET A N 1
ATOM 716 C CA . MET A 1 89 ? 4.506 11.648 -6.789 1.00 82.19 89 MET A CA 1
ATOM 717 C C . MET A 1 89 ? 3.394 10.589 -6.773 1.00 82.19 89 MET A C 1
ATOM 719 O O . MET A 1 89 ? 2.403 10.710 -6.048 1.00 82.19 89 MET A O 1
ATOM 723 N N . LEU A 1 90 ? 3.547 9.534 -7.580 1.00 85.94 90 LEU A N 1
ATOM 724 C CA . LEU A 1 90 ? 2.569 8.455 -7.658 1.00 85.94 90 LEU A CA 1
ATOM 725 C C . LEU A 1 90 ? 2.513 7.656 -6.358 1.00 85.94 90 LEU A C 1
ATOM 727 O O . LEU A 1 90 ? 1.418 7.329 -5.914 1.00 85.94 90 LEU A O 1
ATOM 731 N N . LYS A 1 91 ? 3.663 7.377 -5.737 1.00 84.44 91 LYS A N 1
ATOM 732 C CA . LYS A 1 91 ? 3.744 6.688 -4.449 1.00 84.44 91 LYS A CA 1
ATOM 733 C C . LYS A 1 91 ? 2.972 7.449 -3.374 1.00 84.44 91 LYS A C 1
ATOM 735 O O . LYS A 1 91 ? 2.123 6.851 -2.725 1.00 84.44 91 LYS A O 1
ATOM 740 N N . GLU A 1 92 ? 3.223 8.750 -3.227 1.00 85.25 92 GLU A N 1
ATOM 741 C CA . GLU A 1 92 ? 2.523 9.587 -2.240 1.00 85.25 92 GLU A CA 1
ATOM 742 C C . GLU A 1 92 ? 1.008 9.558 -2.475 1.00 85.25 92 GLU A C 1
ATOM 744 O O . GLU A 1 92 ? 0.235 9.250 -1.570 1.00 85.25 92 GLU A O 1
ATOM 749 N N . THR A 1 93 ? 0.584 9.749 -3.728 1.00 88.12 93 THR A N 1
ATOM 750 C CA . THR A 1 93 ? -0.838 9.705 -4.104 1.00 88.12 93 THR A CA 1
ATOM 751 C C . THR A 1 93 ? -1.470 8.340 -3.805 1.00 88.12 93 THR A C 1
ATOM 753 O O . THR A 1 93 ? -2.608 8.264 -3.337 1.00 88.12 93 THR A O 1
ATOM 756 N N . VAL A 1 94 ? -0.765 7.243 -4.096 1.00 90.75 94 VAL A N 1
ATOM 757 C CA . VAL A 1 94 ? -1.240 5.871 -3.867 1.00 90.75 94 VAL A CA 1
ATOM 758 C C . VAL A 1 94 ? -1.380 5.589 -2.375 1.00 90.75 94 VAL A C 1
ATOM 760 O O . VAL A 1 94 ? -2.438 5.117 -1.955 1.00 90.75 94 VAL A O 1
ATOM 763 N N . GLU A 1 95 ? -0.363 5.918 -1.577 1.00 87.19 95 GLU A N 1
ATOM 764 C CA . GLU A 1 95 ? -0.382 5.753 -0.121 1.00 87.19 95 GLU A CA 1
ATOM 765 C C . GLU A 1 95 ? -1.549 6.537 0.497 1.00 87.19 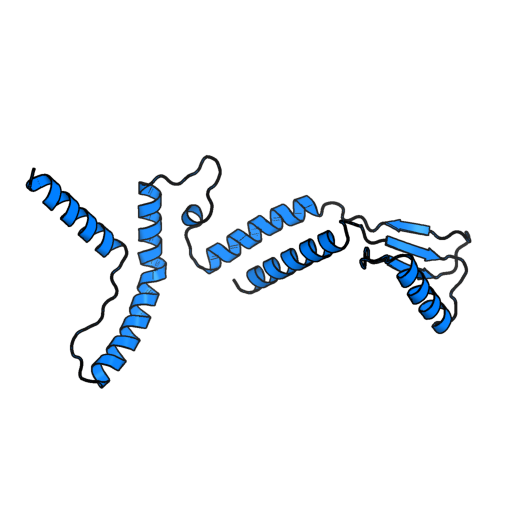95 GLU A C 1
ATOM 767 O O . GLU A 1 95 ? -2.363 5.957 1.219 1.00 87.19 95 GLU A O 1
ATOM 772 N N . GLU A 1 96 ? -1.714 7.813 0.141 1.00 88.06 96 GLU A N 1
ATOM 773 C CA . GLU A 1 96 ? -2.823 8.647 0.618 1.00 88.06 96 GLU A CA 1
ATOM 774 C C . GLU A 1 96 ? -4.195 8.060 0.260 1.00 88.06 96 GLU A C 1
ATOM 776 O O . GLU A 1 96 ? -5.066 7.935 1.121 1.00 88.06 96 GLU A O 1
ATOM 781 N N . ASN A 1 97 ? -4.401 7.641 -0.992 1.00 90.44 97 ASN A N 1
ATOM 782 C CA . ASN A 1 97 ? -5.685 7.085 -1.426 1.00 90.44 97 ASN A CA 1
ATOM 783 C C . ASN A 1 97 ? -6.003 5.729 -0.777 1.00 90.44 97 ASN A C 1
ATOM 785 O O . ASN A 1 97 ? -7.178 5.415 -0.554 1.00 90.44 97 ASN A O 1
ATOM 789 N N . ILE A 1 98 ? -4.991 4.906 -0.483 1.00 90.00 98 ILE A N 1
ATOM 790 C CA . ILE A 1 98 ? -5.176 3.653 0.259 1.00 90.00 98 ILE A CA 1
ATOM 791 C C . ILE A 1 98 ? -5.578 3.963 1.702 1.00 90.00 98 ILE A C 1
ATOM 793 O O . ILE A 1 98 ? -6.523 3.354 2.203 1.00 90.00 98 ILE A O 1
ATOM 797 N N . ILE A 1 99 ? -4.910 4.919 2.347 1.00 88.50 99 ILE A N 1
ATOM 798 C CA . ILE A 1 99 ? -5.180 5.313 3.735 1.00 88.50 99 ILE A CA 1
ATOM 799 C C . ILE A 1 99 ? -6.585 5.906 3.873 1.00 88.50 99 ILE A C 1
ATOM 801 O O . ILE A 1 99 ? -7.355 5.456 4.722 1.00 88.50 99 ILE A O 1
ATOM 805 N N . LEU A 1 100 ? -6.959 6.825 2.978 1.00 87.56 100 LEU A N 1
ATOM 806 C CA . LEU A 1 100 ? -8.303 7.404 2.926 1.00 87.56 100 LEU A CA 1
ATOM 807 C C . LEU A 1 100 ? -9.381 6.341 2.701 1.00 87.56 100 LEU A C 1
ATOM 809 O O . LEU A 1 100 ? -10.433 6.394 3.327 1.00 87.56 100 LEU A O 1
ATOM 813 N N . ALA A 1 101 ? -9.124 5.342 1.851 1.00 88.38 101 ALA A N 1
ATOM 814 C CA . ALA A 1 101 ? -10.081 4.262 1.610 1.00 88.38 101 ALA A CA 1
ATOM 815 C C . ALA A 1 101 ? -10.324 3.362 2.835 1.00 88.38 101 ALA A C 1
ATOM 817 O O . ALA A 1 101 ? -11.352 2.692 2.886 1.00 88.38 101 ALA A O 1
ATOM 818 N N . HIS A 1 102 ? -9.389 3.326 3.786 1.00 87.62 102 HIS A N 1
ATOM 819 C CA . HIS A 1 102 ? -9.549 2.628 5.064 1.00 87.62 102 HIS A CA 1
ATOM 820 C C . HIS A 1 102 ? -9.974 3.574 6.195 1.00 87.62 102 HIS A C 1
ATOM 822 O O . HIS A 1 102 ? -10.074 3.127 7.333 1.00 87.62 102 HIS A O 1
ATOM 828 N N . GLU A 1 103 ? -10.199 4.858 5.885 1.00 86.62 103 GLU A N 1
ATOM 829 C CA . GLU A 1 103 ? -10.634 5.906 6.818 1.00 86.62 103 GLU A CA 1
ATOM 830 C C . GLU A 1 103 ? -9.732 5.998 8.066 1.00 86.62 103 GLU A C 1
ATOM 832 O O . GLU A 1 103 ? -10.169 6.381 9.150 1.00 86.62 103 GLU A O 1
ATOM 837 N N . ILE A 1 104 ? -8.451 5.639 7.917 1.00 85.44 104 ILE A N 1
ATOM 838 C CA . ILE A 1 104 ? -7.465 5.719 8.995 1.00 85.44 104 ILE A CA 1
ATOM 839 C C . ILE A 1 104 ? -6.882 7.135 8.996 1.00 85.44 104 ILE A C 1
ATOM 841 O O . ILE A 1 104 ? -6.396 7.586 7.955 1.00 85.44 104 ILE A O 1
ATOM 845 N N . PRO A 1 105 ? -6.855 7.840 10.140 1.00 84.31 105 PRO A N 1
ATOM 846 C CA . PRO A 1 105 ? -6.180 9.127 10.225 1.00 84.31 105 PRO A CA 1
ATOM 847 C C . PRO A 1 105 ? -4.700 9.014 9.832 1.00 84.31 105 PRO A C 1
ATOM 849 O O . PRO A 1 105 ? -3.932 8.276 10.453 1.00 84.31 105 PRO A O 1
ATOM 852 N N . LEU A 1 106 ? -4.281 9.771 8.811 1.00 80.88 106 LEU A N 1
ATOM 853 C CA . LEU A 1 106 ? -2.941 9.685 8.210 1.00 80.88 106 LEU A CA 1
ATOM 854 C C . LEU A 1 106 ? -1.808 9.851 9.237 1.00 80.88 106 LEU A C 1
ATOM 856 O O . LEU A 1 106 ? -0.806 9.137 9.186 1.00 80.88 106 LEU A O 1
ATOM 860 N N . ALA A 1 107 ? -1.999 10.743 10.210 1.00 80.69 107 ALA A N 1
ATOM 861 C CA . ALA A 1 107 ? -1.039 11.018 11.279 1.00 80.69 107 ALA A CA 1
ATOM 862 C C . ALA A 1 107 ? -0.796 9.823 12.229 1.00 80.69 107 ALA A C 1
ATOM 864 O O . ALA A 1 107 ? 0.211 9.799 12.938 1.00 80.69 107 ALA A O 1
ATOM 865 N N . LEU A 1 108 ? -1.669 8.806 12.232 1.00 82.25 108 LEU A N 1
ATOM 866 C CA . LEU A 1 108 ? -1.428 7.558 12.966 1.00 82.25 108 LEU A CA 1
ATOM 867 C C . LEU A 1 108 ? -0.446 6.626 12.246 1.00 82.25 108 LEU A C 1
ATOM 869 O O . LEU A 1 108 ? 0.231 5.840 12.912 1.00 82.25 108 LEU A O 1
ATOM 873 N N . LEU A 1 109 ? -0.370 6.707 10.914 1.00 78.69 109 LEU A N 1
ATOM 874 C CA . LEU A 1 109 ? 0.385 5.780 10.067 1.00 78.69 109 LEU A CA 1
ATOM 875 C C . LEU A 1 109 ? 1.721 6.356 9.601 1.00 78.69 109 LEU A C 1
ATOM 877 O O . LEU A 1 109 ? 2.727 5.647 9.586 1.00 78.69 109 LEU A O 1
ATOM 881 N N . VAL A 1 110 ? 1.741 7.635 9.226 1.00 71.88 110 VAL A N 1
ATOM 882 C CA . VAL A 1 110 ? 2.919 8.273 8.637 1.00 71.88 110 VAL A CA 1
ATOM 883 C C . VAL A 1 110 ? 3.575 9.190 9.660 1.00 71.88 110 VAL A C 1
ATOM 885 O O . VAL A 1 110 ? 3.055 10.248 10.008 1.00 71.88 110 VAL A O 1
ATOM 888 N N . SER A 1 111 ? 4.772 8.808 10.103 1.00 63.09 111 SER A N 1
ATOM 889 C CA . SER A 1 111 ? 5.658 9.699 10.853 1.00 63.09 111 SER A CA 1
ATOM 890 C C . SER A 1 111 ? 6.280 10.699 9.883 1.00 63.09 111 SER A C 1
ATOM 892 O O . SER A 1 111 ? 7.326 10.435 9.290 1.00 63.09 111 SER A O 1
ATOM 894 N N . THR A 1 112 ? 5.637 11.848 9.692 1.00 61.47 112 THR A N 1
ATOM 895 C CA . THR A 1 112 ? 6.241 12.938 8.920 1.00 61.47 112 THR A CA 1
ATOM 896 C C . THR A 1 112 ? 7.408 13.528 9.728 1.00 61.47 112 THR A C 1
ATOM 898 O O . THR A 1 112 ? 7.232 13.845 10.910 1.00 61.47 112 THR A O 1
ATOM 901 N N . PRO A 1 113 ? 8.620 13.671 9.154 1.00 53.25 113 PRO A N 1
ATOM 902 C CA . PRO A 1 113 ? 9.748 14.282 9.855 1.00 53.25 113 PRO A CA 1
ATOM 903 C C . PRO A 1 113 ? 9.376 15.678 10.379 1.00 53.25 113 PRO A C 1
ATOM 905 O O . PRO A 1 113 ? 8.928 16.531 9.619 1.00 53.25 113 PRO A O 1
ATOM 908 N N . GLY A 1 114 ? 9.516 15.898 11.690 1.00 61.69 114 GLY A N 1
ATOM 909 C CA . GLY A 1 114 ? 9.121 17.149 12.359 1.00 61.69 114 GLY A CA 1
ATOM 910 C C . GLY A 1 114 ? 7.640 17.254 12.758 1.00 61.69 114 GLY A C 1
ATOM 911 O O .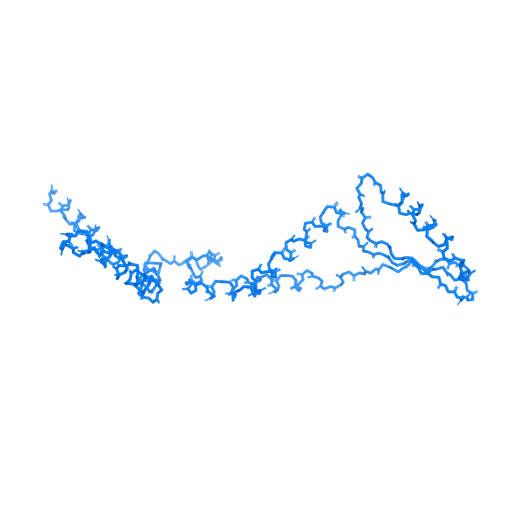 GLY A 1 114 ? 7.266 18.224 13.410 1.00 61.69 114 GLY A O 1
ATOM 912 N N . LYS A 1 115 ? 6.814 16.256 12.425 1.00 57.94 115 LYS A N 1
ATOM 913 C CA . LYS A 1 115 ? 5.390 16.150 12.784 1.00 57.94 115 LYS A CA 1
ATOM 914 C C . LYS A 1 115 ? 5.083 14.779 13.396 1.00 57.94 115 LYS A C 1
ATOM 916 O O . LYS A 1 115 ? 4.152 14.083 12.999 1.00 57.94 115 LYS A O 1
ATOM 921 N N . LEU A 1 116 ? 5.892 14.358 14.366 1.00 64.31 116 LEU A N 1
ATOM 922 C CA . LEU A 1 116 ? 5.448 13.294 15.261 1.00 64.31 116 LEU A CA 1
ATOM 923 C C . LEU A 1 116 ? 4.257 13.850 16.037 1.00 64.31 116 LEU A C 1
ATOM 925 O O . LEU A 1 116 ? 4.440 14.781 16.821 1.00 64.31 116 LEU A O 1
ATOM 929 N N . ALA A 1 117 ? 3.064 13.299 15.791 1.00 64.38 117 ALA A N 1
ATOM 930 C CA . ALA A 1 117 ? 1.892 13.638 16.582 1.00 64.38 117 ALA A CA 1
ATOM 931 C C . ALA A 1 117 ? 2.249 13.481 18.061 1.00 64.38 117 ALA A C 1
ATOM 933 O O . ALA A 1 117 ? 2.815 12.450 18.462 1.00 64.38 117 ALA A O 1
ATOM 934 N N . SER A 1 118 ? 1.962 14.516 18.850 1.00 74.94 118 SER A N 1
ATOM 935 C CA . SER A 1 118 ? 2.178 14.449 20.294 1.00 74.94 118 SER A CA 1
ATOM 936 C C . SER A 1 118 ? 1.401 13.260 20.872 1.00 74.94 118 SER A C 1
ATOM 938 O O . SER A 1 118 ? 0.432 12.779 20.280 1.00 74.94 118 SER A O 1
ATOM 940 N N . THR A 1 119 ? 1.813 12.751 22.033 1.00 77.94 119 THR A N 1
ATOM 941 C CA . THR A 1 119 ? 1.098 11.638 22.676 1.00 77.94 119 THR A CA 1
ATOM 942 C C . THR A 1 119 ? -0.392 11.941 22.860 1.00 77.94 119 THR A C 1
ATOM 944 O O . THR A 1 119 ? -1.198 11.019 22.781 1.00 77.94 119 THR A O 1
ATOM 947 N N . ASP A 1 120 ? -0.766 13.204 23.074 1.00 81.00 120 ASP A N 1
ATOM 948 C CA . ASP A 1 120 ? -2.161 13.603 23.268 1.00 81.00 120 ASP A CA 1
ATOM 949 C C . ASP A 1 120 ? -2.926 13.708 21.944 1.00 81.00 120 ASP A C 1
ATOM 951 O O . ASP A 1 120 ? -3.976 13.085 21.815 1.00 81.00 120 ASP A O 1
ATOM 955 N N . GLU A 1 121 ? -2.342 14.326 20.917 1.00 81.50 121 GLU A N 1
ATOM 956 C CA . GLU A 1 121 ? -2.903 14.338 19.555 1.00 81.50 121 GLU A CA 1
ATOM 957 C C . GLU A 1 121 ? -3.125 12.911 19.025 1.00 81.50 121 GLU A C 1
ATOM 959 O O . GLU A 1 121 ? -4.154 12.592 18.436 1.00 81.50 121 GLU A O 1
ATOM 964 N N . ARG A 1 122 ? -2.195 11.989 19.307 1.00 83.94 122 ARG A N 1
ATOM 965 C CA . ARG A 1 122 ? -2.355 10.577 18.939 1.00 83.94 122 ARG A CA 1
ATOM 966 C C . ARG A 1 122 ? -3.551 9.926 19.641 1.00 83.94 122 ARG A C 1
ATOM 968 O O . ARG A 1 122 ? -4.216 9.094 19.027 1.00 83.94 122 ARG A O 1
ATOM 975 N N . LYS A 1 123 ? -3.829 10.262 20.908 1.00 84.88 123 LYS A N 1
ATOM 976 C CA . LYS A 1 123 ? -5.007 9.734 21.621 1.00 84.88 123 LYS A CA 1
ATOM 977 C C . LYS A 1 123 ? -6.300 10.282 21.027 1.00 84.88 123 LYS A C 1
ATOM 979 O O . LYS A 1 123 ? -7.239 9.507 20.883 1.00 84.88 123 LYS A O 1
ATOM 984 N N . GLU A 1 124 ? -6.331 11.567 20.685 1.00 86.56 124 GLU A N 1
ATOM 985 C CA . GLU A 1 124 ? -7.483 12.212 20.045 1.00 86.56 124 GLU A CA 1
ATOM 986 C C . GLU A 1 124 ? -7.792 11.554 18.695 1.00 86.56 124 GLU A C 1
ATOM 988 O O . GLU A 1 124 ? -8.913 11.106 18.472 1.00 86.56 124 GLU A O 1
ATOM 993 N N . LEU A 1 125 ? -6.779 11.351 17.848 1.00 88.50 125 LEU A N 1
ATOM 994 C CA . LEU A 1 125 ? -6.937 10.663 16.561 1.00 88.50 125 LEU A CA 1
ATOM 995 C C . LEU A 1 125 ? -7.418 9.211 16.714 1.00 88.50 125 LEU A C 1
ATOM 997 O O . LEU A 1 125 ? -8.229 8.736 15.920 1.00 88.50 125 LEU A O 1
ATOM 1001 N N . LEU A 1 126 ? -6.934 8.487 17.731 1.00 88.69 126 LEU A N 1
ATOM 1002 C CA . LEU A 1 126 ? -7.417 7.134 18.035 1.00 88.69 126 LEU A CA 1
ATOM 1003 C C . LEU A 1 126 ? -8.877 7.138 18.502 1.00 88.69 126 LEU A C 1
ATOM 1005 O O . LEU A 1 126 ? -9.632 6.233 18.148 1.00 88.69 126 LEU A O 1
ATOM 1009 N N . GLN A 1 127 ? -9.283 8.150 19.269 1.00 89.38 127 GLN A N 1
ATOM 1010 C CA . GLN A 1 127 ? -10.669 8.333 19.685 1.00 89.38 127 GLN A CA 1
ATOM 1011 C C . GLN A 1 127 ? -11.577 8.659 18.493 1.00 89.38 127 GLN A C 1
ATOM 1013 O O . GLN A 1 127 ? -12.641 8.057 18.365 1.00 89.38 127 GLN A O 1
ATOM 1018 N N . GLU A 1 128 ? -11.164 9.554 17.598 1.00 89.25 128 GLU A N 1
ATOM 1019 C CA . GLU A 1 128 ? -11.911 9.852 16.371 1.00 89.25 128 GLU A CA 1
ATOM 1020 C C . GLU A 1 128 ? -12.045 8.614 15.481 1.00 89.25 128 GLU A C 1
ATOM 1022 O O . GLU A 1 128 ? -13.144 8.293 15.029 1.00 89.25 128 GLU A O 1
ATOM 1027 N N . PHE A 1 129 ? -10.956 7.864 15.287 1.00 91.38 129 PHE A N 1
ATOM 1028 C CA . PHE A 1 129 ? -10.987 6.623 14.515 1.00 91.38 129 PHE A CA 1
ATOM 1029 C C . PHE A 1 129 ? -11.917 5.579 15.145 1.00 91.38 129 PHE A C 1
ATOM 1031 O O . PHE A 1 129 ? -12.694 4.926 14.444 1.00 91.38 129 PHE A O 1
ATOM 1038 N N . GLN A 1 130 ? -11.900 5.453 16.475 1.00 92.50 130 GLN A N 1
ATOM 1039 C CA . GLN A 1 130 ? -12.850 4.608 17.190 1.00 92.50 130 GLN A CA 1
ATOM 1040 C C . GLN A 1 130 ? -14.294 5.016 16.877 1.00 92.50 130 GLN A C 1
ATOM 1042 O O . GLN A 1 130 ? -15.086 4.159 16.496 1.00 92.50 130 GLN A O 1
ATOM 1047 N N . LEU A 1 131 ? -14.626 6.303 17.008 1.00 89.69 131 LEU A N 1
ATOM 1048 C CA . LEU A 1 131 ? -15.990 6.807 16.846 1.00 89.69 131 LEU A CA 1
ATOM 1049 C C . LEU A 1 131 ? -16.513 6.679 15.412 1.00 89.69 131 LEU A C 1
ATOM 1051 O O . LEU A 1 131 ? -17.620 6.184 15.224 1.00 89.69 131 LEU A O 1
ATOM 1055 N N . TYR A 1 132 ? -15.734 7.110 14.420 1.00 88.62 132 TYR A N 1
ATOM 1056 C CA . TYR A 1 132 ? -16.210 7.217 13.038 1.00 88.62 132 TYR A CA 1
ATOM 1057 C C . TYR A 1 132 ? -16.032 5.940 12.217 1.00 88.62 132 TYR A C 1
ATOM 1059 O O . TYR A 1 132 ? -16.754 5.743 11.245 1.00 88.62 132 TYR A O 1
ATOM 1067 N N . TYR A 1 133 ? -15.087 5.068 12.583 1.00 90.69 133 TYR A N 1
ATOM 1068 C CA . TYR A 1 133 ? -14.779 3.873 11.796 1.00 90.69 133 TYR A CA 1
ATOM 1069 C C . TYR A 1 133 ? -15.090 2.567 12.526 1.00 90.69 133 TYR A C 1
ATOM 1071 O O . TYR A 1 133 ? -15.714 1.658 11.965 1.00 90.69 133 TYR A O 1
ATOM 1079 N N . ILE A 1 134 ? -14.609 2.431 13.763 1.00 92.94 134 ILE A N 1
ATOM 1080 C CA . ILE A 1 134 ? -14.636 1.152 14.481 1.00 92.94 134 ILE A CA 1
ATOM 1081 C C . ILE A 1 134 ? -16.025 0.883 15.068 1.00 92.94 134 ILE A C 1
ATOM 1083 O O . ILE A 1 134 ? -16.528 -0.231 14.918 1.00 92.94 134 ILE A O 1
ATOM 1087 N N . SER A 1 135 ? -16.661 1.880 15.687 1.00 93.06 135 SER A N 1
ATOM 1088 C CA . SER A 1 135 ? -17.930 1.716 16.411 1.00 93.06 135 SER A CA 1
ATOM 1089 C C . SER A 1 135 ? -19.069 1.196 15.529 1.00 93.06 135 SER A C 1
ATOM 1091 O O . SER A 1 135 ? -19.798 0.287 15.933 1.00 93.06 135 SER A O 1
ATOM 1093 N N . ASP A 1 136 ? -19.188 1.685 14.293 1.00 92.88 136 ASP A N 1
ATOM 1094 C CA . ASP A 1 136 ? -20.205 1.205 13.347 1.00 92.88 136 ASP A CA 1
ATOM 1095 C C . ASP A 1 136 ? -20.015 -0.281 13.014 1.00 92.88 136 ASP A C 1
ATOM 1097 O O . ASP A 1 136 ? -20.975 -1.052 12.936 1.00 92.88 136 ASP A O 1
ATOM 1101 N N . ARG A 1 137 ? -18.759 -0.714 12.866 1.00 94.25 137 ARG A N 1
ATOM 1102 C CA . ARG A 1 137 ? -18.409 -2.115 12.599 1.00 94.25 137 ARG A CA 1
ATOM 1103 C C . ARG A 1 137 ? -18.623 -2.985 13.833 1.00 94.25 137 ARG A C 1
ATOM 1105 O O . ARG A 1 137 ? -19.176 -4.076 13.703 1.00 94.25 137 ARG A O 1
ATOM 1112 N N . GLN A 1 138 ? -18.243 -2.505 15.017 1.00 95.06 138 GLN A N 1
ATOM 1113 C CA . GLN A 1 138 ? -18.518 -3.179 16.289 1.00 95.06 138 GLN A CA 1
ATOM 1114 C C . GLN A 1 138 ? -20.017 -3.412 16.458 1.00 95.06 138 GLN A C 1
ATOM 1116 O O . GLN A 1 138 ? -20.419 -4.552 16.654 1.00 95.06 138 GLN A O 1
ATOM 1121 N N . THR A 1 139 ? -20.842 -2.387 16.234 1.00 94.56 139 THR A N 1
ATOM 1122 C CA . THR A 1 139 ? -22.307 -2.483 16.333 1.00 94.56 139 THR A CA 1
ATOM 1123 C C . THR A 1 139 ? -22.878 -3.543 15.387 1.00 94.56 139 THR A C 1
ATOM 1125 O O . THR A 1 139 ? -23.739 -4.334 15.773 1.00 94.56 139 THR A O 1
ATOM 1128 N N . GLN A 1 140 ? -22.390 -3.610 14.144 1.00 95.75 140 GLN A N 1
ATOM 1129 C CA . GLN A 1 140 ? -22.822 -4.637 13.187 1.00 95.75 140 GLN A CA 1
ATOM 1130 C C . GLN A 1 140 ? -22.422 -6.050 13.629 1.00 95.75 140 GLN A C 1
ATOM 1132 O O . GLN A 1 140 ? -23.214 -6.990 13.513 1.00 95.75 140 GLN A O 1
ATOM 1137 N N . ILE A 1 141 ? -21.200 -6.219 14.138 1.00 95.69 141 ILE A N 1
ATOM 1138 C CA . ILE A 1 141 ? -20.718 -7.511 14.634 1.00 95.69 141 ILE A CA 1
ATOM 1139 C C . ILE A 1 141 ? -21.508 -7.917 15.884 1.00 95.69 141 ILE A C 1
ATOM 1141 O O . ILE A 1 141 ? -22.000 -9.041 15.947 1.00 95.69 141 ILE A O 1
ATOM 1145 N N . GLU A 1 142 ? -21.699 -7.008 16.836 1.00 95.50 142 GLU A N 1
ATOM 1146 C CA . GLU A 1 142 ? -22.507 -7.212 18.041 1.00 95.50 142 GLU A CA 1
ATOM 1147 C C . GLU A 1 142 ? -23.937 -7.598 17.700 1.00 95.50 142 GLU A C 1
ATOM 1149 O O . GLU A 1 142 ? -24.464 -8.532 18.293 1.00 95.50 142 GLU A O 1
ATOM 1154 N N . ALA A 1 143 ? -24.575 -6.927 16.741 1.00 95.06 143 ALA A N 1
ATOM 1155 C CA . ALA A 1 143 ? -25.935 -7.256 16.332 1.00 95.06 143 ALA A CA 1
ATOM 1156 C C . ALA A 1 143 ? -26.036 -8.709 15.839 1.00 95.06 143 ALA A C 1
ATOM 1158 O O . ALA A 1 143 ? -26.950 -9.440 16.229 1.00 95.06 143 ALA A O 1
ATOM 1159 N N . ASN A 1 144 ? -25.072 -9.151 15.028 1.00 94.75 144 ASN A N 1
ATOM 1160 C CA . ASN A 1 144 ? -25.030 -10.517 14.512 1.00 94.75 144 ASN A CA 1
ATOM 1161 C C . ASN A 1 144 ? -24.703 -11.543 15.606 1.00 94.75 144 ASN A C 1
ATOM 1163 O O . ASN A 1 144 ? -25.380 -12.567 15.706 1.00 94.75 144 ASN A O 1
ATOM 1167 N N . LEU A 1 145 ? -23.704 -11.267 16.448 1.00 95.06 145 LEU A N 1
ATOM 1168 C CA . LEU A 1 145 ? -23.312 -12.157 17.541 1.00 95.06 145 LEU A CA 1
ATOM 1169 C C . LEU A 1 145 ? -24.419 -12.279 18.589 1.00 95.06 145 LEU A C 1
ATOM 1171 O O . LEU A 1 145 ? -24.778 -13.391 18.959 1.00 95.06 145 LEU A O 1
ATOM 1175 N N . ASN A 1 146 ? -25.017 -11.167 19.015 1.00 95.56 146 ASN A N 1
ATOM 1176 C CA . ASN A 1 146 ? -26.108 -11.172 19.988 1.00 95.56 146 ASN A CA 1
ATOM 1177 C C . ASN A 1 146 ? -27.346 -11.895 19.466 1.00 95.56 146 ASN A C 1
ATOM 1179 O O . ASN A 1 146 ? -28.020 -12.578 20.233 1.00 95.56 146 ASN A O 1
ATOM 1183 N N . LYS A 1 147 ? -27.638 -11.795 18.163 1.00 94.19 147 LYS A N 1
ATOM 1184 C CA . LYS A 1 147 ? -28.710 -12.581 17.548 1.00 94.19 147 LYS A CA 1
ATOM 1185 C C . LYS A 1 147 ? -28.441 -14.082 17.687 1.00 94.19 147 LYS A C 1
ATOM 1187 O O . LYS A 1 147 ? -29.305 -14.803 18.173 1.00 94.19 147 LYS A O 1
ATOM 1192 N N . LEU A 1 148 ? -27.237 -14.532 17.329 1.00 93.62 148 LEU A N 1
ATOM 1193 C CA . LEU A 1 148 ? -26.846 -15.940 17.446 1.00 93.62 148 LEU A CA 1
ATOM 1194 C C . LEU A 1 148 ? -26.847 -16.427 18.900 1.00 93.62 148 LEU A C 1
ATOM 1196 O O . LEU A 1 148 ? -27.346 -17.511 19.186 1.00 93.62 148 LEU A O 1
ATOM 1200 N N . LEU A 1 149 ? -26.314 -15.627 19.824 1.00 94.38 149 LEU A N 1
ATOM 1201 C CA . LEU A 1 149 ? -26.264 -15.953 21.250 1.00 94.38 149 LEU A CA 1
ATOM 1202 C C . LEU A 1 149 ? -27.669 -16.081 21.847 1.00 94.38 149 LEU A C 1
ATOM 1204 O O . LEU A 1 149 ? -27.943 -17.036 22.577 1.00 94.38 149 LEU A O 1
ATOM 1208 N N . LYS A 1 150 ? -28.584 -15.185 21.466 1.00 94.25 150 LYS A N 1
ATOM 1209 C CA . LYS A 1 150 ? -29.987 -15.245 21.878 1.00 94.25 150 LYS A CA 1
ATOM 1210 C C . LYS A 1 150 ? -30.681 -16.515 21.390 1.00 94.25 150 LYS A C 1
ATOM 1212 O O . LYS A 1 150 ? -31.416 -17.128 22.161 1.00 94.25 150 LYS A O 1
ATOM 1217 N N . ASP A 1 151 ? -30.413 -16.940 20.155 1.00 93.62 151 ASP A N 1
ATOM 1218 C CA . ASP A 1 151 ? -30.958 -18.188 19.602 1.00 93.62 151 ASP A CA 1
ATOM 1219 C C . ASP A 1 151 ? -30.460 -19.431 20.370 1.00 93.62 151 ASP A C 1
ATOM 1221 O O . ASP A 1 151 ? -31.147 -20.450 20.408 1.00 93.62 151 ASP A O 1
ATOM 1225 N N . GLN A 1 152 ? -29.294 -19.347 21.023 1.00 92.38 152 GLN A N 1
ATOM 1226 C CA . GLN A 1 152 ? -28.746 -20.398 21.895 1.00 92.38 152 GLN A CA 1
ATOM 1227 C C . GLN A 1 152 ? -29.200 -20.290 23.363 1.00 92.38 152 GLN A C 1
ATOM 1229 O O . GLN A 1 152 ? -28.792 -21.099 24.194 1.00 92.38 152 GLN A O 1
ATOM 1234 N N . GLY A 1 153 ? -30.045 -19.312 23.701 1.00 92.44 153 GLY A N 1
ATOM 1235 C CA . GLY A 1 153 ? -30.563 -19.115 25.057 1.00 92.44 153 GLY A CA 1
ATOM 1236 C C . GLY A 1 153 ? -29.697 -18.237 25.963 1.00 92.44 153 GLY A C 1
ATOM 1237 O O . GLY A 1 153 ? -30.024 -18.091 27.140 1.00 92.44 153 GLY A O 1
ATOM 1238 N N . PHE A 1 154 ? -28.633 -17.613 25.446 1.00 93.25 154 PHE A N 1
ATOM 1239 C CA . PHE A 1 154 ? -27.908 -16.583 26.192 1.00 93.25 154 PHE A CA 1
ATOM 1240 C C . PHE A 1 154 ? -28.707 -15.277 26.182 1.00 93.25 154 PHE A C 1
ATOM 1242 O O . PHE A 1 154 ? -29.098 -14.775 25.129 1.00 93.25 154 PHE A O 1
ATOM 1249 N N . THR A 1 155 ? -28.958 -14.717 27.364 1.00 86.50 155 THR A N 1
ATOM 1250 C CA . THR A 1 155 ? -29.730 -13.473 27.527 1.00 86.50 155 THR A CA 1
ATOM 1251 C C . THR A 1 155 ? -28.857 -12.239 27.713 1.00 86.50 155 THR A C 1
ATOM 1253 O O . THR A 1 155 ? -29.357 -11.119 27.631 1.00 86.50 155 THR A O 1
ATOM 1256 N N . GLU A 1 156 ? -27.571 -12.434 27.991 1.00 90.19 156 GLU A N 1
ATOM 1257 C CA . GLU A 1 156 ? -26.615 -11.347 28.156 1.00 90.19 156 GLU A CA 1
ATOM 1258 C C . GLU A 1 156 ? -26.237 -10.753 26.802 1.00 90.19 156 GLU A C 1
ATOM 1260 O O . GLU A 1 156 ? -26.029 -11.471 25.821 1.00 90.19 156 GLU A O 1
ATOM 1265 N N . LYS A 1 157 ? -26.152 -9.423 26.759 1.00 89.06 157 LYS A N 1
ATOM 1266 C CA . LYS A 1 157 ? -25.733 -8.696 25.568 1.00 89.06 157 LYS A CA 1
ATOM 1267 C C . LYS A 1 157 ? -24.212 -8.586 25.568 1.00 89.06 157 LYS A C 1
ATOM 1269 O O . LYS A 1 157 ? -23.623 -8.030 26.490 1.00 89.06 157 LYS A O 1
ATOM 1274 N N . LEU A 1 158 ? -23.593 -9.108 24.520 1.00 91.56 158 LEU A N 1
ATOM 1275 C CA . LEU A 1 158 ? -22.193 -8.888 24.205 1.00 91.56 158 LEU A CA 1
ATOM 1276 C C . LEU A 1 158 ? -22.030 -7.482 23.628 1.00 91.56 158 LEU A C 1
ATOM 1278 O O . LEU A 1 158 ? -22.684 -7.134 22.642 1.00 91.56 158 LEU A O 1
ATOM 1282 N N . GLU A 1 159 ? -21.133 -6.712 24.231 1.00 92.56 159 GLU A N 1
ATOM 1283 C CA . GLU A 1 159 ? -20.715 -5.390 23.770 1.00 92.56 159 GLU A CA 1
ATOM 1284 C C . GLU A 1 159 ? -19.186 -5.365 23.726 1.00 92.56 159 GLU A C 1
ATOM 1286 O O . GLU A 1 159 ? -18.512 -5.825 24.657 1.00 92.56 159 GLU A O 1
ATOM 1291 N N . PHE A 1 160 ? -18.618 -4.892 22.621 1.00 92.44 160 PHE A N 1
ATOM 1292 C CA . PHE A 1 160 ? -17.183 -4.708 22.519 1.00 92.44 160 PHE A CA 1
ATOM 1293 C C . PHE A 1 160 ? -16.769 -3.478 23.312 1.00 92.44 160 PHE A C 1
ATOM 1295 O O . PHE A 1 160 ? -17.369 -2.413 23.212 1.00 92.44 160 PHE A O 1
ATOM 1302 N N . LYS A 1 161 ? -15.661 -3.608 24.043 1.00 90.38 161 LYS A N 1
ATOM 1303 C CA . LYS A 1 161 ? -15.003 -2.446 24.630 1.00 90.38 161 LYS A CA 1
ATOM 1304 C C . LYS A 1 161 ? -14.474 -1.541 23.523 1.00 90.38 161 LYS A C 1
ATOM 1306 O O . LYS A 1 161 ? -13.842 -2.000 22.567 1.00 90.38 161 LYS A O 1
ATOM 1311 N N . THR A 1 162 ? -14.693 -0.253 23.696 1.00 90.06 162 THR A N 1
ATOM 1312 C CA . THR A 1 162 ? -14.159 0.800 22.847 1.00 90.06 162 THR A CA 1
ATOM 1313 C C . THR A 1 162 ? -12.817 1.296 23.383 1.00 90.06 162 THR A C 1
ATOM 1315 O O . THR A 1 162 ? -12.412 1.040 24.526 1.00 90.06 162 THR A O 1
ATOM 1318 N N . TYR A 1 163 ? -12.106 2.050 22.548 1.00 85.38 163 TYR A N 1
ATOM 1319 C CA . TYR A 1 163 ? -10.916 2.773 22.983 1.00 85.38 163 TYR A CA 1
ATOM 1320 C C . TYR A 1 163 ? -11.194 3.695 24.187 1.00 85.38 163 TYR A C 1
ATOM 1322 O O . TYR A 1 163 ? -10.363 3.772 25.091 1.00 85.38 163 TYR A O 1
ATOM 1330 N N . LEU A 1 164 ? -12.373 4.326 24.240 1.00 79.69 164 LEU A N 1
ATOM 1331 C CA . LEU A 1 164 ? -12.795 5.207 25.335 1.00 79.69 164 LEU A CA 1
ATOM 1332 C C . LEU A 1 164 ? -12.906 4.448 26.664 1.00 79.69 164 LEU A C 1
ATOM 1334 O O . LEU A 1 164 ? -12.283 4.850 27.646 1.00 79.69 164 LEU A O 1
ATOM 1338 N N . ASP A 1 165 ? -13.567 3.287 26.660 1.00 79.12 165 ASP A N 1
ATOM 1339 C CA . ASP A 1 165 ? -13.726 2.439 27.855 1.00 79.12 165 ASP A CA 1
ATOM 1340 C C . ASP A 1 165 ? -12.371 1.997 28.427 1.00 79.12 165 ASP A C 1
ATOM 1342 O O . ASP A 1 165 ? -12.178 1.837 29.636 1.00 79.12 165 ASP A O 1
ATOM 1346 N N . THR A 1 166 ? -11.396 1.805 27.539 1.00 74.62 166 THR A N 1
ATOM 1347 C CA . THR A 1 166 ? -10.039 1.391 27.907 1.00 74.62 166 THR A CA 1
ATOM 1348 C C . THR A 1 166 ? -9.252 2.538 28.553 1.00 74.62 166 THR A C 1
ATOM 1350 O O . THR A 1 166 ? -8.455 2.304 29.470 1.00 74.62 166 THR A O 1
ATOM 1353 N N . GLN A 1 167 ? -9.475 3.784 28.116 1.00 73.81 167 GLN A N 1
ATOM 1354 C CA . GLN A 1 167 ? -8.863 4.960 28.742 1.00 73.81 167 GLN A CA 1
ATOM 1355 C C . GLN A 1 167 ? -9.419 5.196 30.148 1.00 73.81 167 GLN A C 1
ATOM 1357 O O . GLN A 1 167 ? -8.635 5.425 31.069 1.00 73.81 167 GLN A O 1
ATOM 1362 N N . GLU A 1 168 ? -10.734 5.073 30.337 1.00 68.25 168 GLU A N 1
ATOM 1363 C CA . GLU A 1 168 ? -11.372 5.227 31.651 1.00 68.25 168 GLU A CA 1
ATOM 1364 C C . GLU A 1 168 ? -10.856 4.188 32.655 1.00 68.25 168 GLU A C 1
ATOM 1366 O O . GLU A 1 168 ? -10.408 4.542 33.747 1.00 68.25 168 GLU A O 1
ATOM 1371 N N . GLN A 1 169 ? -10.787 2.913 32.256 1.00 62.03 169 GLN A N 1
ATOM 1372 C CA . GLN A 1 169 ? -10.224 1.845 33.096 1.00 62.03 169 GLN A CA 1
ATOM 1373 C C . GLN A 1 169 ? -8.758 2.112 33.470 1.00 62.03 169 GLN A C 1
ATOM 1375 O O . GLN A 1 169 ? -8.349 1.892 34.610 1.00 62.03 169 GLN A O 1
ATOM 1380 N N . SER A 1 170 ? -7.966 2.648 32.538 1.00 62.22 170 SER A N 1
ATOM 1381 C CA . SER A 1 170 ? -6.562 2.994 32.786 1.00 62.22 170 SER A CA 1
ATOM 1382 C C . SER A 1 170 ? -6.394 4.166 33.762 1.00 62.22 170 SER A C 1
ATOM 1384 O O . SER A 1 170 ? -5.392 4.229 34.478 1.00 62.22 170 SER A O 1
ATOM 1386 N N . GLN A 1 171 ? -7.341 5.107 33.794 1.00 62.38 171 GLN A N 1
ATOM 1387 C CA . GLN A 1 171 ? -7.332 6.227 34.740 1.00 62.38 171 GLN A CA 1
ATOM 1388 C C . GLN A 1 171 ? -7.736 5.787 36.150 1.00 62.38 171 GLN A C 1
ATOM 1390 O O . GLN A 1 171 ? -7.071 6.180 37.109 1.00 62.38 171 GLN A O 1
ATOM 1395 N N . ILE A 1 172 ? -8.748 4.920 36.268 1.00 62.12 172 ILE A N 1
ATOM 1396 C CA . ILE A 1 172 ? -9.202 4.358 37.550 1.00 62.12 172 ILE A CA 1
ATOM 1397 C C . ILE A 1 172 ? -8.056 3.605 38.240 1.00 62.12 172 ILE A C 1
ATOM 1399 O O . ILE A 1 172 ? -7.720 3.906 39.384 1.00 62.12 172 ILE A O 1
ATOM 1403 N N . VAL A 1 173 ? -7.360 2.718 37.517 1.00 61.75 173 VAL A N 1
ATOM 1404 C CA . VAL A 1 173 ? -6.216 1.961 38.063 1.00 61.75 173 VAL A CA 1
ATOM 1405 C C . VAL A 1 173 ? -5.090 2.891 38.545 1.00 61.75 173 VAL A C 1
ATOM 1407 O O . VAL A 1 173 ? -4.471 2.645 39.578 1.00 61.75 173 VAL A O 1
ATOM 1410 N N . LYS A 1 174 ? -4.818 3.995 37.835 1.00 62.28 174 LYS A N 1
ATOM 1411 C CA . LYS A 1 174 ? -3.795 4.973 38.254 1.00 62.28 174 LYS A CA 1
ATOM 1412 C C . LYS A 1 174 ? -4.199 5.758 39.504 1.00 62.28 174 LYS A C 1
ATOM 1414 O O . LYS A 1 174 ? -3.336 6.042 40.337 1.00 62.28 174 LYS A O 1
ATOM 1419 N N . GLN A 1 175 ? -5.478 6.108 39.648 1.00 51.53 175 GLN A N 1
ATOM 1420 C CA . GLN A 1 175 ? -5.986 6.761 40.858 1.00 51.53 175 GLN A CA 1
ATOM 1421 C C . GLN A 1 175 ? -5.883 5.838 42.075 1.00 51.53 175 GLN A C 1
ATOM 1423 O O . GLN A 1 175 ? -5.352 6.262 43.098 1.00 51.53 175 GLN A O 1
ATOM 1428 N N . GLU A 1 176 ? -6.271 4.568 41.946 1.00 56.00 176 GLU A N 1
ATOM 1429 C CA . GLU A 1 176 ? -6.176 3.589 43.039 1.00 56.00 176 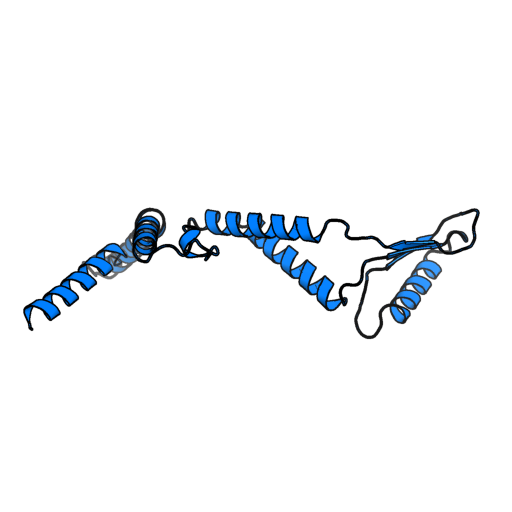GLU A CA 1
ATOM 1430 C C . GLU A 1 176 ? -4.735 3.373 43.526 1.00 56.00 176 GLU A C 1
ATOM 1432 O O . GLU A 1 176 ? -4.502 3.220 44.724 1.00 56.00 176 GLU A O 1
ATOM 1437 N N . ILE A 1 177 ? -3.744 3.417 42.631 1.00 59.72 177 ILE A N 1
ATOM 1438 C CA . ILE A 1 177 ? -2.325 3.333 43.016 1.00 59.72 177 ILE A CA 1
ATOM 1439 C C . ILE A 1 177 ? -1.876 4.599 43.763 1.00 59.72 177 ILE A C 1
ATOM 1441 O O . ILE A 1 177 ? -1.081 4.508 44.691 1.00 59.72 177 ILE A O 1
ATOM 1445 N N . THR A 1 178 ? -2.393 5.774 43.395 1.00 59.00 178 THR A N 1
ATOM 1446 C CA . THR A 1 178 ? -1.979 7.057 43.991 1.00 59.00 178 THR A CA 1
ATOM 1447 C C . THR A 1 178 ? -2.641 7.314 45.349 1.00 59.00 178 THR A C 1
ATOM 1449 O O . THR A 1 178 ? -2.055 7.979 46.191 1.00 59.00 178 THR A O 1
ATOM 1452 N N . THR A 1 179 ? -3.846 6.788 45.591 1.00 59.59 179 THR A N 1
ATOM 1453 C CA . THR A 1 179 ? -4.540 6.906 46.891 1.00 59.59 179 THR A CA 1
ATOM 1454 C C . THR A 1 179 ? -3.998 5.936 47.951 1.00 59.59 179 THR A C 1
ATOM 1456 O O . THR A 1 179 ? -4.232 6.138 49.138 1.00 59.59 179 THR A O 1
ATOM 1459 N N . ASN A 1 180 ? -3.259 4.902 47.538 1.00 52.94 180 ASN A N 1
ATOM 1460 C CA . ASN A 1 180 ? -2.684 3.882 48.423 1.00 52.94 180 ASN A CA 1
ATOM 1461 C C . ASN A 1 180 ? -1.186 4.099 48.746 1.00 52.94 180 ASN A C 1
ATOM 1463 O O . ASN A 1 180 ? -0.531 3.173 49.229 1.00 52.94 180 ASN A O 1
ATOM 1467 N N . ILE A 1 181 ? -0.648 5.298 48.486 1.00 48.91 181 ILE A N 1
ATOM 1468 C CA . ILE A 1 181 ? 0.710 5.749 48.859 1.00 48.91 181 ILE A CA 1
ATOM 1469 C C . ILE A 1 181 ? 0.578 6.952 49.793 1.00 48.91 181 ILE A C 1
ATOM 1471 O O . ILE A 1 181 ? 1.326 6.993 50.795 1.00 48.91 181 ILE A O 1
#

Secondary structure (DSSP, 8-state):
-HHHHHHHHHHHHHHHHHHHTTTPPEEEEEE-B----HHHHHHHHHHHHHHHS-SS----EEEEE-B-SS-SPEEEEE--TTHHHHHHHHHHHHHHHHHHHTT--HHHH--BTTB---HHHHHHHHHHHIIIIIHHHHHHHHHHHHHHHHHTT--SPP-PPPHHHHHHHHHHHHHHHHHT-

pLDDT: mean 80.14, std 11.68, range [48.91, 95.75]